Protein AF-A0A9E3PTA0-F1 (afdb_monomer)

Radius of gyration: 20.92 Å; Cα contacts (8 Å, |Δi|>4): 9; chains: 1; bounding box: 44×42×43 Å

pLDDT: mean 83.62, std 14.22, range [34.47, 95.0]

Foldseek 3Di:
DDPDPPPPPPDDDDDDDDDPVVVVVCVVVVHDPVVVVVVVVVVVVVVVVCVVCVVVVVVVVVCCVVPNDPPPVVDDD

Secondary structure (DSSP, 8-state):
-------------------HHHHHHHHHTT--HHHHHHHHHHHHHHHHHHHHTHHHHHHHHHHHHHH-STTGGG---

Nearest PDB structures (foldseek):
  7vcq-assembly3_H  TM=3.256E-01  e=6.231E+00  Homo sapiens

Mean predicted aligned error: 9.88 Å

Structure (mmCIF, N/CA/C/O backbone):
data_AF-A0A9E3PTA0-F1
#
_entry.id   AF-A0A9E3PTA0-F1
#
loop_
_atom_site.group_PDB
_atom_site.id
_atom_site.type_symbol
_atom_site.label_atom_id
_atom_site.label_alt_id
_atom_site.label_comp_id
_atom_site.label_asym_id
_atom_site.label_entity_id
_atom_site.label_seq_id
_atom_site.pdbx_PDB_ins_code
_atom_site.Cartn_x
_atom_site.Cartn_y
_atom_site.Cartn_z
_atom_site.occupancy
_atom_site.B_iso_or_equiv
_atom_site.auth_seq_id
_atom_site.auth_comp_id
_atom_site.auth_asym_id
_atom_site.auth_atom_id
_atom_site.pdbx_PDB_model_num
ATOM 1 N N . MET A 1 1 ? 8.762 31.657 9.183 1.00 37.97 1 MET A N 1
ATOM 2 C CA . MET A 1 1 ? 8.240 30.657 8.222 1.00 37.97 1 MET A CA 1
ATOM 3 C C . MET A 1 1 ? 8.993 29.349 8.423 1.00 37.97 1 MET A C 1
ATOM 5 O O . MET A 1 1 ? 10.041 29.137 7.825 1.00 37.97 1 MET A O 1
ATOM 9 N N . THR A 1 2 ? 8.518 28.522 9.351 1.00 34.47 2 THR A N 1
ATOM 10 C CA . THR A 1 2 ? 9.169 27.271 9.765 1.00 34.47 2 THR A CA 1
ATOM 11 C C . THR A 1 2 ? 8.981 26.231 8.664 1.00 34.47 2 THR A C 1
ATOM 13 O O . THR A 1 2 ? 7.860 25.798 8.411 1.00 34.47 2 THR A O 1
ATOM 16 N N . ARG A 1 3 ? 10.057 25.876 7.951 1.00 41.28 3 ARG A N 1
ATOM 17 C CA . ARG A 1 3 ? 10.010 24.807 6.946 1.00 41.28 3 ARG A CA 1
ATOM 18 C C . ARG A 1 3 ? 9.761 23.477 7.656 1.00 41.28 3 ARG A C 1
ATOM 20 O O . ARG A 1 3 ? 10.414 23.173 8.651 1.00 41.28 3 ARG A O 1
ATOM 27 N N . LEU A 1 4 ? 8.783 22.734 7.143 1.00 45.47 4 LEU A N 1
ATOM 28 C CA . LEU A 1 4 ? 8.384 21.414 7.613 1.00 45.47 4 LEU A CA 1
ATOM 29 C C . LEU A 1 4 ? 9.602 20.502 7.790 1.00 45.47 4 LEU A C 1
ATOM 31 O O . LEU A 1 4 ? 10.372 20.280 6.858 1.00 45.47 4 LEU A O 1
ATOM 35 N N . ASN A 1 5 ? 9.728 19.946 8.991 1.00 46.19 5 ASN A N 1
ATOM 36 C CA . ASN A 1 5 ? 10.587 18.810 9.269 1.00 46.19 5 ASN A CA 1
ATOM 37 C C . ASN A 1 5 ? 9.966 17.585 8.582 1.00 46.19 5 ASN A C 1
ATOM 39 O O . ASN A 1 5 ? 9.095 16.917 9.142 1.00 46.19 5 ASN A O 1
ATOM 43 N N . VAL A 1 6 ? 10.357 17.342 7.330 1.00 55.56 6 VAL A N 1
ATOM 44 C CA . VAL A 1 6 ? 10.104 16.075 6.643 1.00 55.56 6 VAL A CA 1
ATOM 45 C C . VAL A 1 6 ? 10.797 15.011 7.485 1.00 55.56 6 VAL A C 1
ATOM 47 O O . VAL A 1 6 ? 12.024 14.934 7.482 1.00 55.56 6 VAL A O 1
ATOM 50 N N . LYS A 1 7 ? 10.017 14.250 8.270 1.00 49.88 7 LYS A N 1
ATOM 51 C CA . LYS A 1 7 ? 10.489 13.080 9.025 1.00 49.88 7 LYS A CA 1
ATOM 52 C C . LYS A 1 7 ? 11.480 12.333 8.141 1.00 49.88 7 LYS A C 1
ATOM 54 O O . LYS A 1 7 ? 11.086 11.884 7.069 1.00 49.88 7 LYS A O 1
ATOM 59 N N . ALA A 1 8 ? 12.737 12.245 8.571 1.00 53.56 8 ALA A N 1
ATOM 60 C CA . ALA A 1 8 ? 13.785 11.547 7.842 1.00 53.56 8 ALA A CA 1
ATOM 61 C C . ALA A 1 8 ? 13.293 10.134 7.498 1.00 53.56 8 ALA A C 1
ATOM 63 O O . ALA A 1 8 ? 13.208 9.267 8.373 1.00 53.56 8 ALA A O 1
ATOM 64 N 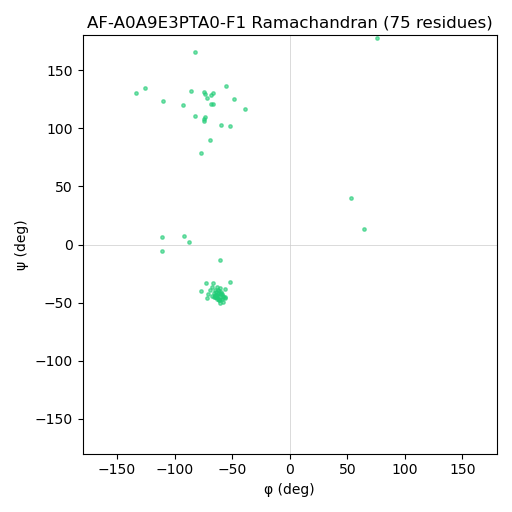N . ASN A 1 9 ? 12.879 9.937 6.244 1.00 64.06 9 ASN A N 1
ATOM 65 C CA . ASN A 1 9 ? 12.358 8.664 5.787 1.00 64.06 9 ASN A CA 1
ATOM 66 C C . ASN A 1 9 ? 13.534 7.690 5.789 1.00 64.06 9 ASN A C 1
ATOM 68 O O . ASN A 1 9 ? 14.569 7.953 5.172 1.00 64.06 9 ASN A O 1
ATOM 72 N N . ARG A 1 10 ? 13.426 6.601 6.551 1.00 72.50 10 ARG A N 1
ATOM 73 C CA . ARG A 1 10 ? 14.487 5.594 6.630 1.00 72.50 10 ARG A CA 1
ATOM 74 C C . ARG A 1 10 ? 14.414 4.743 5.368 1.00 72.50 10 ARG A C 1
ATOM 76 O O . ARG A 1 10 ? 13.881 3.639 5.395 1.00 72.50 10 ARG A O 1
ATOM 83 N N . THR A 1 11 ? 14.937 5.263 4.265 1.00 71.94 11 THR A N 1
ATOM 84 C CA . THR A 1 11 ? 14.992 4.533 3.000 1.00 71.94 11 THR A CA 1
ATOM 85 C C . THR A 1 11 ? 16.044 3.436 3.100 1.00 71.94 11 THR A C 1
ATOM 87 O O . THR A 1 11 ? 17.197 3.689 3.456 1.00 71.94 11 THR A O 1
ATOM 90 N N . ARG A 1 12 ? 15.648 2.198 2.799 1.00 80.38 12 ARG A N 1
ATOM 91 C CA . ARG A 1 12 ? 16.557 1.053 2.743 1.00 80.38 12 ARG A CA 1
ATOM 92 C C . ARG A 1 12 ? 16.716 0.615 1.296 1.00 80.38 12 ARG A C 1
ATOM 94 O O . ARG A 1 12 ? 15.735 0.288 0.639 1.00 80.38 12 ARG A O 1
ATOM 101 N N . THR A 1 13 ? 17.954 0.579 0.815 1.00 85.38 13 THR A N 1
ATOM 102 C CA . THR A 1 13 ? 18.262 0.075 -0.526 1.00 85.38 13 THR A CA 1
ATOM 103 C C . THR A 1 13 ? 18.148 -1.446 -0.554 1.00 85.38 13 THR A C 1
ATOM 105 O O . THR A 1 13 ? 18.750 -2.135 0.273 1.00 85.38 13 THR A O 1
ATOM 108 N N . ILE A 1 14 ? 17.401 -1.971 -1.523 1.00 84.31 14 ILE A N 1
ATOM 109 C CA . ILE A 1 14 ? 17.212 -3.406 -1.757 1.00 84.31 14 ILE A CA 1
ATOM 110 C C . ILE A 1 14 ? 17.580 -3.684 -3.218 1.00 84.31 14 ILE A C 1
ATOM 112 O O . ILE A 1 14 ? 17.191 -2.932 -4.107 1.00 84.31 14 ILE A O 1
ATOM 116 N N . LYS A 1 15 ? 18.357 -4.743 -3.475 1.00 86.19 15 LYS A N 1
ATOM 117 C CA . LYS A 1 15 ? 18.705 -5.173 -4.838 1.00 86.19 15 LYS A CA 1
ATOM 118 C C . LYS A 1 15 ? 17.697 -6.216 -5.303 1.00 86.19 15 LYS A C 1
ATOM 120 O O . LYS A 1 15 ? 17.571 -7.259 -4.670 1.00 86.19 15 LYS A O 1
ATOM 125 N N . ILE A 1 16 ? 16.997 -5.932 -6.394 1.00 84.25 16 ILE A N 1
ATOM 126 C CA . ILE A 1 16 ? 15.960 -6.799 -6.960 1.00 84.25 16 ILE A CA 1
ATOM 127 C C . ILE A 1 16 ? 16.231 -6.878 -8.466 1.00 84.25 16 ILE A C 1
ATOM 129 O O . ILE A 1 16 ? 16.436 -5.822 -9.061 1.00 84.25 16 ILE A O 1
ATOM 133 N N . PRO A 1 17 ? 16.282 -8.068 -9.091 1.00 86.25 17 PRO A N 1
ATOM 134 C CA . PRO A 1 17 ? 16.461 -8.190 -10.536 1.00 86.25 17 PRO A CA 1
ATOM 135 C C . PRO A 1 17 ? 15.119 -8.003 -11.278 1.00 86.25 17 PRO A C 1
ATOM 137 O O . PRO A 1 17 ? 14.252 -8.875 -11.179 1.00 86.25 17 PRO A O 1
ATOM 140 N N . PRO A 1 18 ? 14.907 -6.899 -12.022 1.00 85.62 18 PRO A N 1
ATOM 141 C CA . PRO A 1 18 ? 13.726 -6.732 -12.866 1.00 85.62 18 PRO A CA 1
ATOM 142 C C . PRO A 1 18 ? 13.895 -7.444 -14.217 1.00 85.62 18 PRO A C 1
ATOM 144 O O . PRO A 1 18 ? 15.004 -7.781 -14.634 1.00 85.62 18 PRO A O 1
ATOM 147 N N . ARG A 1 19 ? 12.790 -7.625 -14.949 1.00 91.12 19 ARG A N 1
ATOM 148 C CA . ARG A 1 19 ? 12.846 -8.041 -16.359 1.00 91.12 19 ARG A CA 1
ATOM 149 C C . ARG A 1 19 ? 13.441 -6.909 -17.195 1.00 91.12 19 ARG A C 1
ATOM 151 O O . ARG A 1 19 ? 12.949 -5.786 -17.112 1.00 91.12 19 ARG A O 1
ATOM 158 N N . ALA A 1 20 ? 14.454 -7.214 -18.005 1.00 89.50 20 ALA A N 1
ATOM 159 C CA . ALA A 1 20 ? 15.162 -6.220 -18.815 1.00 89.50 20 ALA A CA 1
ATOM 160 C C . ALA A 1 20 ? 14.209 -5.432 -19.732 1.00 89.50 20 ALA A C 1
ATOM 162 O O . ALA A 1 20 ? 14.209 -4.207 -19.701 1.00 89.50 20 ALA A O 1
ATOM 163 N N . GLU A 1 21 ? 13.303 -6.132 -20.419 1.00 92.94 21 GLU A N 1
ATOM 164 C CA . GLU A 1 21 ? 12.327 -5.537 -21.345 1.00 92.94 21 GLU A CA 1
ATOM 165 C C . GLU A 1 21 ? 11.458 -4.452 -20.686 1.00 92.94 21 GLU A C 1
ATOM 167 O O . GLU A 1 21 ? 11.189 -3.414 -21.284 1.00 92.94 21 GLU A O 1
ATOM 172 N N . LEU A 1 22 ? 11.062 -4.655 -19.423 1.00 90.25 22 LEU A N 1
ATOM 173 C CA . LEU A 1 22 ? 10.252 -3.685 -18.679 1.00 90.25 22 LEU A CA 1
ATOM 174 C C . LEU A 1 22 ? 11.058 -2.453 -18.266 1.00 90.25 22 LEU A C 1
ATOM 176 O O . LEU A 1 22 ? 10.511 -1.355 -18.206 1.00 90.25 22 LEU A O 1
ATOM 180 N N . VAL A 1 23 ? 12.351 -2.621 -17.978 1.00 89.50 23 VAL A N 1
ATOM 181 C CA . VAL A 1 23 ? 13.238 -1.503 -17.633 1.00 89.50 23 VAL A CA 1
ATOM 182 C C . VAL A 1 23 ? 13.509 -0.641 -18.858 1.00 89.50 23 VAL A C 1
ATOM 184 O O . VAL A 1 23 ? 13.492 0.584 -18.750 1.00 89.50 23 VAL A O 1
ATOM 187 N N . ASP A 1 24 ? 13.748 -1.260 -20.013 1.00 92.31 24 ASP A N 1
ATOM 188 C CA . ASP A 1 24 ? 13.955 -0.535 -21.266 1.00 92.31 24 ASP A CA 1
ATOM 189 C C . ASP A 1 24 ? 12.697 0.232 -21.687 1.00 92.31 24 ASP A C 1
ATOM 191 O O . ASP A 1 24 ? 12.788 1.401 -22.070 1.00 92.31 24 ASP A O 1
ATOM 195 N N . GLU A 1 25 ? 11.515 -0.370 -21.532 1.00 91.44 25 GLU A N 1
ATOM 196 C CA . GLU A 1 25 ? 10.248 0.320 -21.778 1.00 91.44 25 GLU A CA 1
ATOM 197 C C . GLU A 1 25 ? 10.030 1.481 -20.799 1.00 91.44 25 GLU A C 1
ATOM 199 O O . GLU A 1 25 ? 9.707 2.593 -21.215 1.00 91.44 25 GLU A O 1
ATOM 204 N N . ALA A 1 26 ? 10.275 1.268 -19.502 1.00 91.44 26 ALA A N 1
ATOM 205 C CA . ALA A 1 26 ? 10.139 2.313 -18.489 1.00 91.44 26 ALA A CA 1
ATOM 206 C C . ALA A 1 26 ? 11.066 3.504 -18.768 1.00 91.44 26 ALA A C 1
ATOM 208 O O . ALA A 1 26 ? 10.640 4.652 -18.660 1.00 91.44 26 ALA A O 1
ATOM 209 N N . LYS A 1 27 ? 12.310 3.248 -19.195 1.00 90.19 27 LYS A N 1
ATOM 210 C CA . LYS A 1 27 ? 13.245 4.301 -19.616 1.00 90.19 27 LYS A CA 1
ATOM 211 C C . LYS A 1 27 ? 12.744 5.049 -20.848 1.00 90.19 27 LYS A C 1
ATOM 213 O O . LYS A 1 27 ? 12.819 6.273 -20.871 1.00 90.19 27 LYS A O 1
ATOM 218 N N . ARG A 1 28 ? 12.215 4.339 -21.852 1.00 94.06 28 ARG A N 1
ATOM 219 C CA . ARG A 1 28 ? 11.651 4.954 -23.066 1.00 94.06 28 ARG A CA 1
ATOM 220 C C . ARG A 1 28 ? 10.466 5.865 -22.744 1.00 94.06 28 ARG A C 1
ATOM 222 O O . ARG A 1 28 ? 10.341 6.934 -23.330 1.00 94.06 28 ARG A O 1
ATOM 229 N N . LEU A 1 29 ? 9.620 5.442 -21.809 1.00 93.69 29 LEU A N 1
ATOM 230 C CA . LEU A 1 29 ? 8.425 6.167 -21.375 1.00 93.69 29 LEU A CA 1
ATOM 231 C C . LEU A 1 29 ? 8.698 7.181 -20.251 1.00 93.69 29 LEU A C 1
ATOM 233 O O . LEU A 1 29 ? 7.764 7.827 -19.782 1.00 93.69 29 LEU A O 1
ATOM 237 N N . ASN A 1 30 ? 9.957 7.329 -19.822 1.00 91.19 30 ASN A N 1
ATOM 238 C CA . ASN A 1 30 ? 10.375 8.204 -18.725 1.00 91.19 30 ASN A CA 1
ATOM 239 C C . ASN A 1 30 ? 9.597 7.953 -17.411 1.00 91.19 30 ASN A C 1
ATOM 241 O O . ASN A 1 30 ? 9.222 8.886 -16.700 1.00 91.19 30 ASN A O 1
ATOM 245 N N . VAL A 1 31 ? 9.334 6.680 -17.105 1.00 91.12 31 VAL A N 1
ATOM 246 C CA . VAL A 1 31 ? 8.658 6.236 -15.880 1.00 91.12 31 VAL A CA 1
ATOM 247 C C . VAL A 1 31 ? 9.674 6.082 -14.750 1.00 91.12 31 VAL A C 1
ATOM 249 O O . VAL A 1 31 ? 10.702 5.420 -14.917 1.00 91.12 31 VAL A O 1
ATOM 252 N N . ASP A 1 32 ? 9.360 6.632 -13.575 1.00 89.12 32 ASP A N 1
ATOM 253 C CA . ASP A 1 32 ? 10.168 6.421 -12.375 1.00 89.12 32 ASP A CA 1
ATOM 254 C C . ASP A 1 32 ? 9.945 5.006 -11.817 1.00 89.12 32 ASP A C 1
ATOM 256 O O . ASP A 1 32 ? 8.889 4.661 -11.281 1.00 89.12 32 ASP A O 1
ATOM 260 N N . ILE A 1 33 ? 10.963 4.159 -11.972 1.00 87.69 33 ILE A N 1
ATOM 261 C CA . ILE A 1 33 ? 10.923 2.753 -11.553 1.00 87.69 33 ILE A CA 1
ATOM 262 C C . ILE A 1 33 ? 10.837 2.636 -10.023 1.00 87.69 33 ILE A C 1
ATOM 264 O O . ILE A 1 33 ? 10.215 1.706 -9.513 1.00 87.69 33 ILE A O 1
ATOM 268 N N . SER A 1 34 ? 11.450 3.563 -9.283 1.00 86.44 34 SER A N 1
ATOM 269 C CA . SER A 1 34 ? 11.483 3.507 -7.819 1.00 86.44 34 SER A CA 1
ATOM 270 C C . SER A 1 34 ? 10.108 3.819 -7.241 1.00 86.44 34 SER A C 1
ATOM 272 O O . SER A 1 34 ? 9.619 3.063 -6.403 1.00 86.44 34 SER A O 1
ATOM 274 N N . GLU A 1 35 ? 9.457 4.869 -7.746 1.00 88.19 35 GLU A N 1
ATOM 275 C CA . GLU A 1 35 ? 8.092 5.240 -7.364 1.00 88.19 35 GLU A CA 1
ATOM 276 C C . GLU A 1 35 ? 7.092 4.131 -7.721 1.00 88.19 35 GLU A C 1
ATOM 278 O O . GLU A 1 35 ? 6.254 3.747 -6.902 1.00 88.19 35 GLU A O 1
ATOM 283 N N . ALA A 1 36 ? 7.206 3.554 -8.923 1.00 89.75 36 ALA A N 1
ATOM 284 C CA . ALA A 1 36 ? 6.338 2.460 -9.351 1.00 89.75 36 ALA A CA 1
ATOM 285 C C . ALA A 1 36 ? 6.468 1.228 -8.435 1.00 89.75 36 ALA A C 1
ATOM 287 O O . ALA A 1 36 ? 5.460 0.624 -8.054 1.00 89.75 36 ALA A O 1
ATOM 288 N N . CYS A 1 37 ? 7.699 0.881 -8.047 1.00 89.38 37 CYS A N 1
ATOM 289 C CA . CY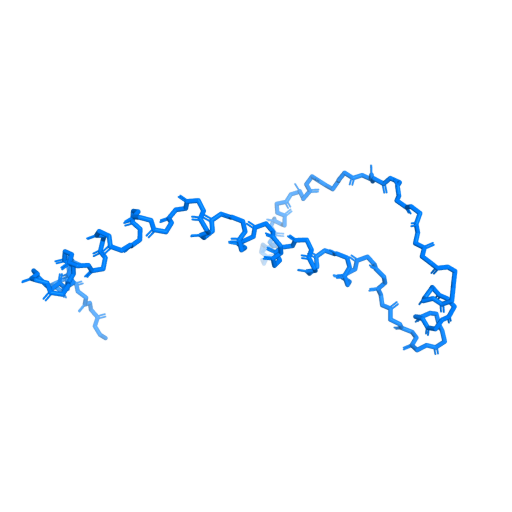S A 1 37 ? 7.969 -0.194 -7.096 1.00 89.38 37 CYS A CA 1
ATOM 290 C C . CYS A 1 37 ? 7.421 0.116 -5.697 1.00 89.38 37 CYS A C 1
ATOM 292 O O . CYS A 1 37 ? 6.826 -0.762 -5.073 1.00 89.38 37 CYS A O 1
ATOM 294 N N . GLU A 1 38 ? 7.599 1.343 -5.203 1.00 89.81 38 GLU A N 1
ATOM 295 C CA . GLU A 1 38 ? 7.081 1.763 -3.898 1.00 89.81 38 GLU A CA 1
ATOM 296 C C . GLU A 1 38 ? 5.555 1.670 -3.855 1.00 89.81 38 GLU A C 1
ATOM 298 O O . GLU A 1 38 ? 5.004 1.067 -2.932 1.00 89.81 38 GLU A O 1
ATOM 303 N N . ARG A 1 39 ? 4.870 2.174 -4.888 1.00 91.44 39 ARG A N 1
ATOM 304 C CA . ARG A 1 39 ? 3.409 2.088 -4.991 1.00 91.44 39 ARG A CA 1
ATOM 305 C C . ARG A 1 39 ? 2.932 0.640 -4.960 1.00 91.44 39 ARG A C 1
ATOM 307 O O . ARG A 1 39 ? 2.072 0.305 -4.148 1.00 91.44 39 ARG A O 1
ATOM 314 N N . GLY A 1 40 ? 3.538 -0.223 -5.776 1.00 91.06 40 GLY A N 1
ATOM 315 C CA . GLY A 1 40 ? 3.205 -1.646 -5.784 1.00 91.06 40 GLY A CA 1
ATOM 316 C C . GLY A 1 40 ? 3.423 -2.295 -4.414 1.00 91.06 40 GLY A C 1
ATOM 317 O O . GLY A 1 40 ? 2.571 -3.042 -3.934 1.00 91.06 40 GLY A O 1
ATOM 318 N N . LEU A 1 41 ? 4.526 -1.970 -3.733 1.00 91.12 41 LEU A N 1
ATOM 319 C CA . LEU A 1 41 ? 4.813 -2.505 -2.404 1.00 91.12 41 LEU A CA 1
ATOM 320 C C . LEU A 1 41 ? 3.777 -2.055 -1.367 1.00 91.12 41 LEU A C 1
ATOM 322 O O . LEU A 1 41 ? 3.290 -2.886 -0.601 1.00 91.12 41 LEU A O 1
ATOM 326 N N . VAL A 1 42 ? 3.410 -0.771 -1.360 1.00 92.44 42 VAL A N 1
ATOM 327 C CA . VAL A 1 42 ? 2.376 -0.229 -0.467 1.00 92.44 42 VAL A CA 1
ATOM 328 C C . VAL A 1 42 ? 1.047 -0.949 -0.685 1.00 92.44 42 VAL A C 1
ATOM 330 O O . VAL A 1 42 ? 0.424 -1.388 0.284 1.00 92.44 42 VAL A O 1
ATOM 333 N N . GLU A 1 43 ? 0.630 -1.131 -1.938 1.00 92.88 43 GLU A N 1
ATOM 334 C CA . GLU A 1 43 ? -0.603 -1.848 -2.268 1.00 92.88 43 GLU A CA 1
ATOM 335 C C . GLU A 1 43 ? -0.555 -3.306 -1.798 1.00 92.88 43 GLU A C 1
ATOM 337 O O . GLU A 1 43 ? -1.483 -3.778 -1.136 1.00 92.88 43 GLU A O 1
ATOM 342 N N . HIS A 1 44 ? 0.538 -4.019 -2.075 1.00 94.62 44 HIS A N 1
ATOM 343 C CA . HIS A 1 44 ? 0.691 -5.418 -1.679 1.00 94.62 44 HIS A CA 1
ATOM 344 C C . HIS A 1 44 ? 0.714 -5.607 -0.159 1.00 94.62 44 HIS A C 1
ATOM 346 O O . HIS A 1 44 ? 0.018 -6.489 0.347 1.00 94.62 44 HIS A O 1
ATOM 352 N N . VAL A 1 45 ? 1.453 -4.770 0.574 1.00 93.44 45 VAL A N 1
ATOM 353 C CA . VAL A 1 45 ? 1.507 -4.816 2.045 1.00 93.44 45 VAL A CA 1
ATOM 354 C C . VAL A 1 45 ? 0.142 -4.483 2.639 1.00 93.44 45 VAL A C 1
ATOM 356 O O . VAL A 1 45 ? -0.344 -5.194 3.515 1.00 93.44 45 VAL A O 1
ATOM 359 N N . SER A 1 46 ? -0.518 -3.443 2.130 1.00 91.06 46 SER A N 1
ATOM 360 C CA . SER A 1 46 ? -1.846 -3.049 2.598 1.00 91.06 46 SER A CA 1
ATOM 361 C C . SER A 1 46 ? -2.885 -4.149 2.349 1.00 91.06 46 SER A C 1
ATOM 363 O O . SER A 1 46 ? -3.725 -4.423 3.206 1.00 91.06 46 SER A O 1
ATOM 365 N N . ASN A 1 47 ? -2.807 -4.836 1.209 1.00 93.31 47 ASN A N 1
ATOM 366 C CA . ASN A 1 47 ? -3.673 -5.971 0.898 1.00 93.31 47 ASN A CA 1
ATOM 367 C C . ASN A 1 47 ? -3.386 -7.197 1.769 1.00 93.31 47 ASN A C 1
ATOM 369 O O . ASN A 1 47 ? -4.331 -7.865 2.185 1.00 93.31 47 ASN A O 1
ATOM 373 N N . ALA A 1 48 ? -2.117 -7.496 2.058 1.00 95.00 48 ALA A N 1
ATOM 374 C CA . ALA A 1 48 ? -1.751 -8.566 2.984 1.00 95.00 48 ALA A CA 1
ATOM 375 C C . ALA A 1 48 ? -2.326 -8.289 4.379 1.00 95.00 48 ALA A C 1
ATOM 377 O O . ALA A 1 48 ? -3.088 -9.102 4.901 1.00 95.00 48 ALA A O 1
ATOM 378 N N . TRP A 1 49 ? -2.105 -7.076 4.892 1.00 94.19 49 TRP A N 1
ATOM 379 C CA . TRP A 1 49 ? -2.636 -6.652 6.181 1.00 94.19 49 TRP A CA 1
ATOM 380 C C . TRP A 1 49 ? -4.167 -6.742 6.231 1.00 94.19 49 TRP A C 1
ATOM 382 O O . TRP A 1 49 ? -4.717 -7.288 7.184 1.00 94.19 49 TRP A O 1
ATOM 392 N N . ARG A 1 50 ? -4.879 -6.282 5.191 1.00 91.94 50 ARG A N 1
ATOM 393 C CA . ARG A 1 50 ? -6.349 -6.398 5.124 1.00 91.94 50 ARG A CA 1
ATOM 394 C C . ARG A 1 50 ? -6.832 -7.844 5.164 1.00 91.94 50 ARG A C 1
ATOM 396 O O . ARG A 1 50 ? -7.866 -8.106 5.765 1.00 91.94 50 ARG A O 1
ATOM 403 N N . LYS A 1 51 ? -6.117 -8.773 4.523 1.00 93.25 51 LYS A N 1
ATOM 404 C CA . LYS A 1 51 ? -6.468 -10.201 4.544 1.00 93.25 51 LYS A CA 1
ATOM 405 C C . LYS A 1 51 ? -6.290 -10.793 5.937 1.00 93.25 51 LYS A C 1
ATOM 407 O O . LYS A 1 51 ? -7.181 -11.494 6.401 1.00 93.25 51 LYS A O 1
ATOM 412 N N . GLU A 1 52 ? -5.183 -10.479 6.601 1.00 92.94 52 GLU A N 1
ATOM 413 C CA . GLU A 1 52 ? -4.905 -10.934 7.969 1.00 92.94 52 GLU A CA 1
ATOM 414 C C . GLU A 1 52 ? -5.898 -10.348 8.981 1.00 92.94 52 GLU A C 1
ATOM 416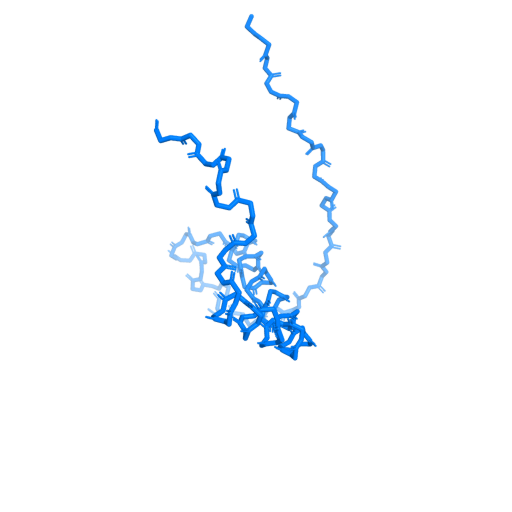 O O . GLU A 1 52 ? -6.365 -11.044 9.876 1.00 92.94 52 GLU A O 1
ATOM 421 N N . ASN A 1 53 ? -6.278 -9.081 8.808 1.00 92.75 53 ASN A N 1
ATOM 422 C CA . ASN A 1 53 ? -7.168 -8.362 9.723 1.00 92.75 53 ASN A CA 1
ATOM 423 C C . ASN A 1 53 ? -8.646 -8.476 9.333 1.00 92.75 53 ASN A C 1
ATOM 425 O O . ASN A 1 53 ? -9.490 -7.816 9.936 1.00 92.75 53 ASN A O 1
ATOM 429 N N . ARG A 1 54 ? -8.978 -9.304 8.337 1.00 91.25 54 ARG A N 1
ATOM 430 C CA . ARG A 1 54 ? -10.332 -9.396 7.786 1.00 91.25 54 ARG A CA 1
ATOM 431 C C . ARG A 1 54 ? -11.375 -9.714 8.856 1.00 91.25 54 ARG A C 1
ATOM 433 O O . ARG A 1 54 ? -12.384 -9.026 8.907 1.00 91.25 54 ARG A O 1
ATOM 440 N N . GLY A 1 55 ? -11.100 -10.681 9.733 1.00 90.75 55 GLY A N 1
ATOM 441 C CA . GLY A 1 55 ? -12.017 -11.047 10.819 1.00 90.75 55 GLY A CA 1
ATOM 442 C C . GLY A 1 55 ? -12.267 -9.893 11.793 1.00 90.75 55 GLY A C 1
ATOM 443 O O . GLY A 1 55 ? -13.410 -9.546 12.050 1.00 90.75 55 GLY A O 1
ATOM 444 N N . ALA A 1 56 ? -11.207 -9.215 12.244 1.00 89.44 56 ALA A N 1
ATOM 445 C CA . ALA A 1 56 ? -11.336 -8.058 13.132 1.00 89.44 56 ALA A CA 1
ATOM 446 C C . ALA A 1 56 ? -12.089 -6.889 12.472 1.00 89.44 56 ALA A C 1
ATOM 448 O O . ALA A 1 56 ? -12.857 -6.191 13.128 1.00 89.44 56 ALA A O 1
ATOM 449 N N . ILE A 1 57 ? -11.885 -6.674 11.169 1.00 89.88 57 ILE A N 1
ATOM 450 C CA . ILE A 1 57 ? -12.620 -5.665 10.398 1.00 89.88 57 ILE A CA 1
ATOM 451 C C . ILE A 1 57 ? -14.104 -6.042 10.302 1.00 89.88 57 ILE A C 1
ATOM 453 O O . ILE A 1 57 ? -14.955 -5.185 10.513 1.00 89.88 57 ILE A O 1
ATOM 457 N N . GLU A 1 58 ? -14.423 -7.305 10.014 1.00 92.12 58 GLU A N 1
ATOM 458 C CA . GLU A 1 58 ? -15.801 -7.808 9.951 1.00 92.12 58 GLU A CA 1
ATOM 459 C C . GLU A 1 58 ? -16.509 -7.703 11.314 1.00 92.12 58 GLU A C 1
ATOM 461 O O . GLU A 1 58 ? -17.637 -7.216 11.375 1.00 92.12 58 GLU A O 1
ATOM 466 N N . ASP A 1 59 ? -15.833 -8.056 12.411 1.00 90.00 59 ASP A N 1
ATOM 467 C CA . ASP A 1 59 ? -16.344 -7.893 13.778 1.00 90.00 59 ASP A CA 1
ATOM 468 C C . ASP A 1 59 ? -16.632 -6.427 14.119 1.00 90.00 59 ASP A C 1
ATOM 470 O O . ASP A 1 59 ? -17.709 -6.096 14.619 1.00 90.00 59 ASP A O 1
ATOM 474 N N . CYS A 1 60 ? -15.693 -5.531 13.806 1.00 86.56 60 CYS A N 1
ATOM 475 C CA . CYS A 1 60 ? -15.873 -4.095 13.995 1.00 86.56 60 CYS A CA 1
ATOM 476 C C . CYS A 1 60 ? -17.031 -3.545 13.153 1.00 86.56 60 CYS A C 1
ATOM 478 O O . CYS A 1 60 ? -17.811 -2.735 13.652 1.00 86.56 60 CYS A O 1
ATOM 480 N N . ASN A 1 61 ? -17.165 -3.979 11.898 1.00 89.31 61 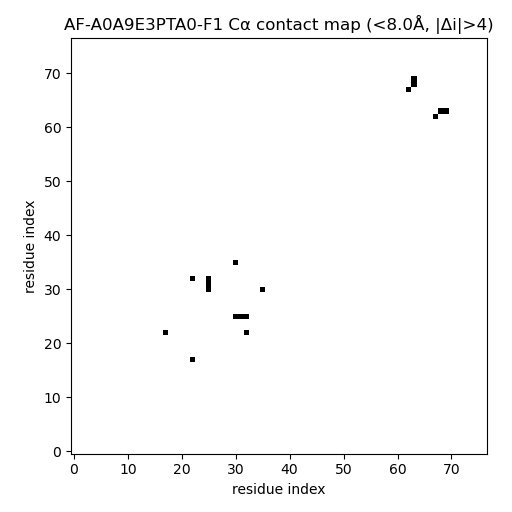ASN A N 1
ATOM 481 C CA . ASN A 1 61 ? -18.252 -3.548 11.021 1.00 89.31 61 ASN A CA 1
ATOM 482 C C . ASN A 1 61 ? -19.609 -3.991 11.571 1.00 89.31 61 ASN A C 1
ATOM 484 O O . ASN A 1 61 ? -20.503 -3.160 11.699 1.00 89.31 61 ASN A O 1
ATOM 488 N N . ARG A 1 62 ? -19.733 -5.256 11.987 1.00 91.06 62 ARG A N 1
ATOM 489 C CA . ARG A 1 62 ? -20.946 -5.777 12.628 1.00 91.06 62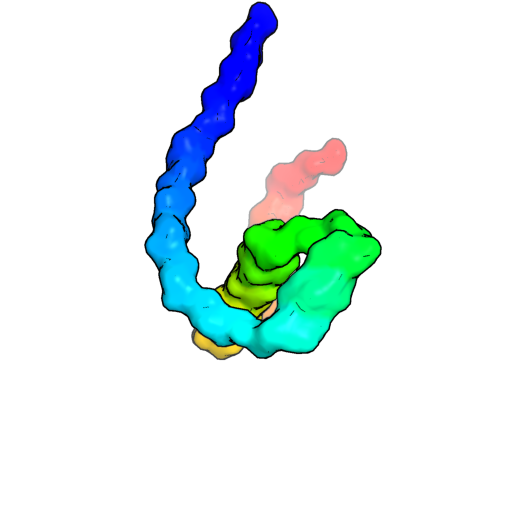 ARG A CA 1
ATOM 490 C C . ARG A 1 62 ? -21.304 -4.988 13.885 1.00 91.06 62 ARG A C 1
ATOM 492 O O . ARG A 1 62 ? -22.451 -4.594 14.054 1.00 91.06 62 ARG A O 1
ATOM 499 N N . TYR A 1 63 ? -20.321 -4.681 14.731 1.00 88.69 63 TYR A N 1
ATOM 500 C CA . TYR A 1 63 ? -20.560 -3.861 15.917 1.00 88.69 63 TYR A CA 1
ATOM 501 C C . TYR A 1 63 ? -21.100 -2.468 15.557 1.00 88.69 63 TYR A C 1
ATOM 503 O O . TYR A 1 63 ? -22.024 -1.988 16.211 1.00 88.69 63 TYR A O 1
ATOM 511 N N . VAL A 1 64 ? -20.548 -1.822 14.523 1.00 90.25 64 VAL A N 1
ATOM 512 C CA . VAL A 1 64 ? -21.011 -0.508 14.043 1.00 90.25 64 VAL A CA 1
ATOM 513 C C . VAL A 1 64 ? -22.408 -0.587 13.423 1.00 90.25 64 VAL A C 1
ATOM 515 O O . VAL A 1 64 ? -23.191 0.343 13.597 1.00 90.25 64 VAL A O 1
ATOM 518 N N . GLU A 1 65 ? -22.745 -1.669 12.724 1.00 88.31 65 GLU A N 1
ATOM 519 C CA . G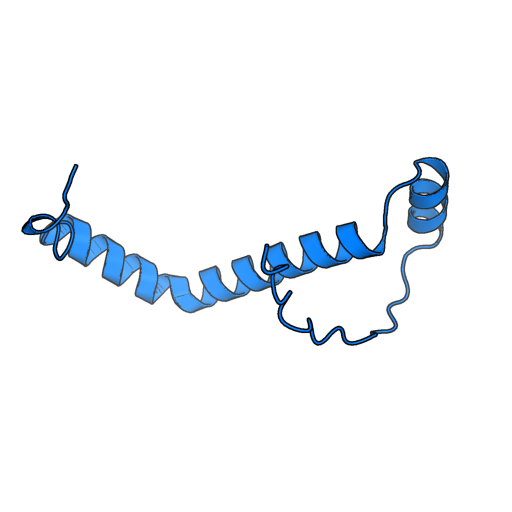LU A 1 65 ? -24.090 -1.895 12.178 1.00 88.31 65 GLU A CA 1
ATOM 520 C C . GLU A 1 65 ? -25.130 -2.083 13.291 1.00 88.31 65 GLU A C 1
ATOM 522 O O . GLU A 1 65 ? -26.213 -1.505 13.227 1.00 88.31 65 GLU A O 1
ATOM 527 N N . GLU A 1 66 ? -24.786 -2.835 14.337 1.00 89.31 66 GLU A N 1
ATOM 528 C CA . GLU A 1 66 ? -25.681 -3.122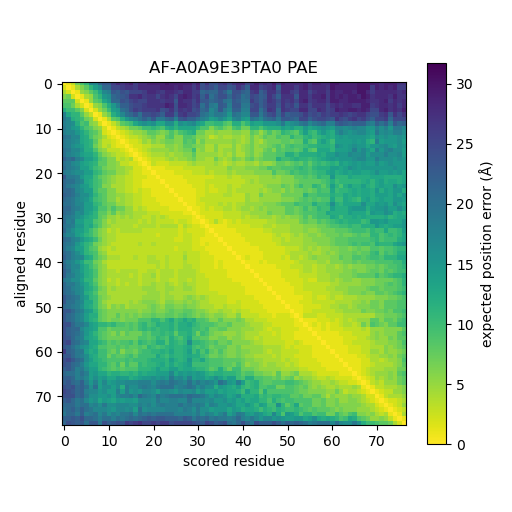 15.463 1.00 89.31 66 GLU A CA 1
ATOM 529 C C . GLU A 1 66 ? -25.815 -1.942 16.443 1.00 89.31 66 GLU A C 1
ATOM 531 O O . GLU A 1 66 ? -26.905 -1.670 16.943 1.00 89.31 66 GLU A O 1
ATOM 536 N N . ASN A 1 67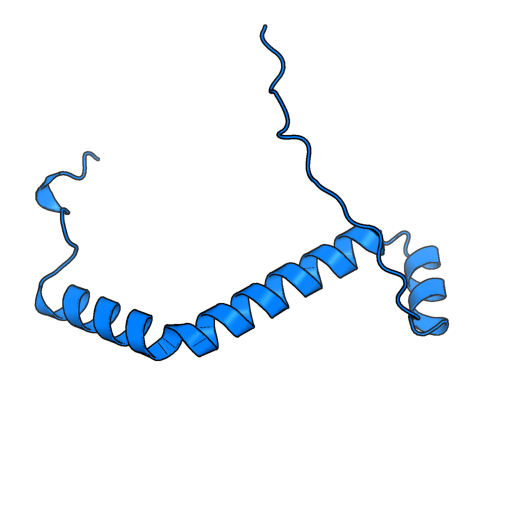 ? -24.719 -1.233 16.732 1.00 86.75 67 ASN A N 1
ATOM 537 C CA . ASN A 1 67 ? -24.648 -0.232 17.810 1.00 86.75 67 ASN A CA 1
ATOM 538 C C . ASN A 1 67 ? -24.516 1.211 17.295 1.00 86.75 67 ASN A C 1
ATOM 540 O O . ASN A 1 67 ? -24.538 2.162 18.083 1.00 86.75 67 ASN A O 1
ATOM 544 N N . GLY A 1 68 ? -24.373 1.391 15.981 1.00 85.56 68 GLY A N 1
ATOM 545 C CA . GLY A 1 68 ? -24.057 2.670 15.361 1.00 85.56 68 GLY A CA 1
ATOM 546 C C . GLY A 1 68 ? -22.585 3.061 15.520 1.00 85.56 68 GLY A C 1
ATOM 547 O O . GLY A 1 68 ? -21.775 2.383 16.154 1.00 85.56 68 GLY A O 1
ATOM 548 N N . LEU A 1 69 ? -22.217 4.201 14.931 1.00 85.19 69 LEU A N 1
ATOM 549 C CA . LEU A 1 69 ? -20.852 4.719 15.010 1.00 85.19 69 LEU A CA 1
ATOM 550 C C . LEU A 1 69 ? -20.506 5.123 16.456 1.00 85.19 69 LEU A C 1
ATOM 552 O O . LEU A 1 69 ? -21.142 6.034 17.008 1.00 85.19 69 LEU A O 1
ATOM 556 N N . PRO A 1 70 ? -19.461 4.526 17.061 1.00 78.94 70 PRO A N 1
ATOM 557 C CA . PRO A 1 70 ? -18.977 4.953 18.361 1.00 78.94 70 PRO A CA 1
ATOM 558 C C . PRO A 1 70 ? -18.654 6.444 18.325 1.00 78.94 70 PRO A C 1
ATOM 560 O O . PRO A 1 70 ? -18.035 6.932 17.381 1.00 78.94 70 PRO A O 1
ATOM 563 N N . LEU A 1 71 ? -19.058 7.173 19.367 1.00 82.62 71 LEU A N 1
ATOM 564 C CA . LEU A 1 71 ? -18.752 8.600 19.531 1.00 82.62 71 LEU A CA 1
ATOM 565 C C . LEU A 1 71 ? -19.365 9.531 18.466 1.00 82.62 71 LEU A C 1
ATOM 567 O O . LEU A 1 71 ? -19.032 10.715 18.457 1.00 82.62 71 LEU A O 1
ATOM 571 N N . ALA A 1 72 ? -20.320 9.065 17.647 1.00 82.88 72 ALA A N 1
ATOM 572 C CA . ALA A 1 72 ? -21.057 9.923 16.709 1.00 82.88 72 ALA A CA 1
ATOM 573 C C . ALA A 1 72 ? -21.666 11.163 17.390 1.00 82.88 72 ALA A C 1
ATOM 575 O O . ALA A 1 72 ? -21.695 12.245 16.810 1.00 82.88 72 ALA A O 1
ATOM 576 N N . ARG A 1 73 ? -22.053 11.026 18.666 1.00 80.00 73 ARG A N 1
ATOM 577 C CA . ARG A 1 73 ? -22.577 12.100 19.526 1.00 80.00 73 ARG A CA 1
ATOM 578 C C . ARG A 1 73 ? -21.622 13.281 19.772 1.00 80.00 73 ARG A C 1
ATOM 580 O O . ARG A 1 73 ? -22.066 14.297 20.285 1.00 80.00 73 ARG A O 1
ATOM 587 N N . TYR A 1 74 ? -20.336 13.154 19.444 1.00 85.56 74 TYR A N 1
ATOM 588 C CA . TYR A 1 74 ? -19.336 14.219 19.600 1.00 85.56 74 TYR A CA 1
ATOM 589 C C . TYR A 1 74 ? -18.838 14.778 18.261 1.00 85.56 74 TYR A C 1
ATOM 591 O O . TYR A 1 74 ? -17.902 15.578 18.242 1.00 85.56 74 TYR A O 1
ATOM 599 N N . ARG A 1 75 ? -19.422 14.359 17.130 1.00 82.62 75 ARG A N 1
ATOM 600 C CA . ARG A 1 75 ? -19.024 14.861 15.814 1.00 82.62 75 ARG A CA 1
ATOM 601 C C . ARG A 1 75 ? -19.563 16.282 15.614 1.00 82.62 75 ARG A C 1
ATOM 603 O O . ARG A 1 75 ? -20.754 16.463 15.388 1.00 82.62 75 ARG A O 1
ATOM 610 N N . LEU A 1 76 ? -18.673 17.269 15.690 1.00 79.25 76 LEU A N 1
ATOM 611 C CA . LEU A 1 76 ? -18.938 18.647 15.272 1.00 79.25 76 LEU A CA 1
ATOM 612 C C . LEU A 1 76 ? -18.929 18.702 13.734 1.00 79.25 76 LEU A C 1
ATOM 614 O O . LEU A 1 76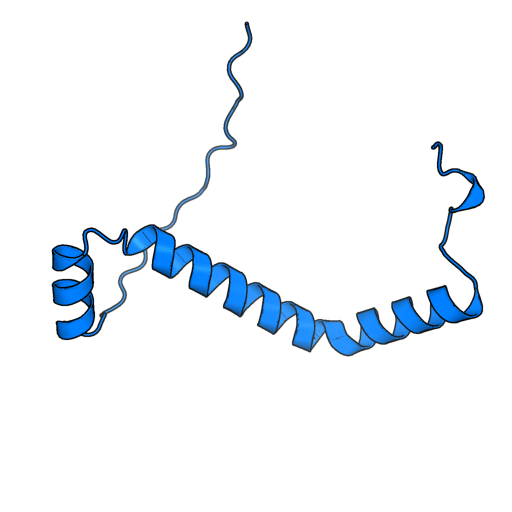 ? -18.037 18.124 13.106 1.00 79.25 76 LEU A O 1
ATOM 618 N N . PHE A 1 77 ? -19.958 19.318 13.156 1.00 76.75 77 PHE A N 1
ATOM 619 C CA . PHE A 1 77 ? -20.162 19.509 11.715 1.00 76.75 77 PHE A CA 1
ATOM 620 C C . PHE A 1 77 ? -19.646 20.872 11.257 1.00 76.75 77 PHE A C 1
ATOM 622 O O . PHE A 1 77 ? -19.762 21.838 12.045 1.00 76.75 77 PHE A O 1
#

Solvent-accessible surface area (backbone atoms only — not comparable to full-atom values): 5023 Å² total; per-residue (Å²): 136,87,77,80,80,72,73,81,74,87,81,77,91,78,92,76,91,75,62,66,71,60,52,55,49,30,60,75,69,71,51,62,64,66,60,54,50,50,53,52,48,53,52,51,52,52,50,51,51,49,63,74,43,39,65,63,51,52,52,52,49,51,49,33,73,77,73,41,67,84,69,58,93,71,67,84,130

Sequence (77 aa):
MTRLNVKANRTRTIKIPPRAELVDEAKRLNVDISEACERGLVEHVSNAWRKENRGAIEDCNRYVEENGLPLARYRLF